Protein AF-A0A640UKH6-F1 (afdb_monomer)

Organism: NCBI:txid47759

Foldseek 3Di:
DDDDPPPPPPPDPPWWDKDWQAQALPVCPVVLVVLVVLLPDPPRDPVSVVVSVVVNVPDDCLCRFTWMWTTDPLEIEIEREQHFPSNLVSSCVPPNLPPRNLDAYEYEWHNQQEPRTDDPVSCVSNVHPHYHGPDPDPDHHPPD

pLDDT: mean 74.86, std 17.87, range [30.47, 96.88]

Solvent-accessible surface area (backbone atoms only — not comparable to full-atom values): 8384 Å² total; per-residue (Å²): 134,87,82,86,81,78,81,79,71,79,82,65,99,70,60,63,48,81,42,81,63,38,68,41,51,76,62,49,60,65,58,48,52,53,48,50,54,49,54,70,37,89,84,51,50,70,69,56,37,55,52,42,50,54,53,63,70,70,54,78,65,37,38,38,27,55,26,35,38,38,35,52,69,77,34,33,38,37,39,23,58,41,18,21,49,63,27,52,52,39,37,42,70,74,66,40,79,77,86,62,72,87,80,34,31,35,34,36,39,9,44,52,42,36,97,61,15,65,45,71,70,56,50,68,70,66,60,52,79,38,82,42,68,80,56,101,58,98,50,76,75,79,71,122

Sequence (144 aa):
MLEDYQNDRDVSESDGGLYALAANATGTCATRKAQWEEYLAPSTDPDRKTVLWSLIRRHDPNPDSLVLALVYKQRVMVFMGDATKETEDFILGTWGAPGFPAADLTLKMGHQSSDTSSTERWIKLLKPKRLTISSGTKSFNGSG

Radius of gyration: 20.35 Å; Cα contacts (8 Å, |Δi|>4): 212; chains: 1; bounding box: 57×42×63 Å

Structure (mmCIF, N/CA/C/O backbone):
data_AF-A0A640UKH6-F1
#
_entry.id   AF-A0A640UKH6-F1
#
loop_
_atom_site.group_PDB
_atom_site.id
_atom_site.type_symbol
_atom_site.label_atom_id
_atom_site.label_alt_id
_atom_site.label_comp_id
_atom_site.label_asym_id
_atom_site.label_entity_id
_atom_site.label_seq_id
_atom_site.pdbx_PDB_ins_code
_atom_site.Cartn_x
_atom_site.Cartn_y
_atom_site.Cartn_z
_atom_site.occupancy
_atom_site.B_iso_or_equiv
_atom_site.auth_seq_id
_atom_site.auth_comp_id
_atom_site.auth_asym_id
_atom_site.auth_atom_id
_atom_site.pdbx_PDB_model_num
ATOM 1 N N . MET A 1 1 ? -36.220 -3.556 35.302 1.00 34.88 1 MET A N 1
ATOM 2 C CA . MET A 1 1 ? -36.360 -4.673 34.347 1.00 34.88 1 MET A CA 1
ATOM 3 C C . MET A 1 1 ? -35.903 -4.117 33.009 1.00 34.88 1 MET A C 1
ATOM 5 O O . MET A 1 1 ? -36.689 -3.420 32.392 1.00 34.88 1 MET A O 1
ATOM 9 N N . LEU A 1 2 ? -34.612 -4.067 32.656 1.00 33.62 2 LEU A N 1
ATOM 10 C CA . LEU A 1 2 ? -33.572 -5.116 32.632 1.00 33.62 2 LEU A CA 1
ATOM 11 C C . LEU A 1 2 ? -34.046 -6.373 31.910 1.00 33.62 2 LEU A C 1
ATOM 13 O O . LEU A 1 2 ? -34.706 -7.164 32.567 1.00 33.62 2 LEU A O 1
ATOM 17 N N . GLU A 1 3 ? -33.698 -6.476 30.623 1.00 30.47 3 GLU A N 1
ATOM 18 C CA . GLU A 1 3 ? -33.213 -7.666 29.887 1.00 30.47 3 GLU A CA 1
ATOM 19 C C . GLU A 1 3 ? -32.426 -7.094 28.678 1.00 30.47 3 GLU A C 1
ATOM 21 O O . GLU A 1 3 ? -33.009 -6.492 27.781 1.00 30.47 3 GLU A O 1
ATOM 26 N N . ASP A 1 4 ? -31.115 -6.859 28.772 1.00 34.03 4 ASP A N 1
ATOM 27 C CA . ASP A 1 4 ? -30.008 -7.806 28.559 1.00 34.03 4 ASP A CA 1
ATOM 28 C C . ASP A 1 4 ? -30.174 -8.703 27.321 1.00 34.03 4 ASP A C 1
ATOM 30 O O . ASP A 1 4 ? -30.582 -9.854 27.401 1.00 34.03 4 ASP A O 1
ATOM 34 N N . TYR A 1 5 ? -29.771 -8.170 26.163 1.00 30.77 5 TYR A N 1
ATOM 35 C CA . TYR A 1 5 ? -29.315 -8.969 25.023 1.00 30.77 5 TYR A CA 1
ATOM 36 C C . TYR A 1 5 ? -27.800 -8.781 24.883 1.00 30.77 5 TYR A C 1
ATOM 38 O O . TYR A 1 5 ? -27.297 -8.050 24.027 1.00 30.77 5 TYR A O 1
ATOM 46 N N . GLN A 1 6 ? -27.071 -9.429 25.792 1.00 33.31 6 GLN A N 1
ATOM 47 C CA . GLN A 1 6 ? -25.669 -9.769 25.590 1.00 33.31 6 GLN A CA 1
ATOM 48 C C . GLN A 1 6 ? -25.603 -10.776 24.441 1.00 33.31 6 GLN A C 1
ATOM 50 O O . GLN A 1 6 ? -26.093 -11.896 24.549 1.00 33.31 6 GLN A O 1
ATOM 55 N N . ASN A 1 7 ? -25.019 -10.368 23.316 1.00 36.84 7 ASN A N 1
ATOM 56 C CA . ASN A 1 7 ? -24.572 -11.309 22.300 1.00 36.84 7 ASN A CA 1
ATOM 57 C C . ASN A 1 7 ? -23.107 -11.629 22.600 1.00 36.84 7 ASN A C 1
ATOM 59 O O . ASN A 1 7 ? -22.196 -11.066 21.987 1.00 36.84 7 ASN A O 1
ATOM 63 N N . ASP A 1 8 ? -22.913 -12.487 23.601 1.00 35.50 8 ASP A N 1
ATOM 64 C CA . ASP A 1 8 ? -21.667 -13.203 23.839 1.00 35.50 8 ASP A CA 1
ATOM 65 C C . ASP A 1 8 ? -21.422 -14.120 22.640 1.00 35.50 8 ASP A C 1
ATOM 67 O O . ASP A 1 8 ? -21.840 -15.277 22.591 1.00 35.50 8 ASP A O 1
ATOM 71 N N . ARG A 1 9 ? -20.741 -13.585 21.624 1.00 40.03 9 ARG A N 1
ATOM 72 C CA . ARG A 1 9 ? -19.953 -14.452 20.760 1.00 40.03 9 ARG A CA 1
ATOM 73 C C . ARG A 1 9 ? -18.712 -14.825 21.538 1.00 40.03 9 ARG A C 1
ATOM 75 O O . ARG A 1 9 ? -17.780 -14.035 21.647 1.00 40.03 9 ARG A O 1
ATOM 82 N N . ASP A 1 10 ? -18.775 -16.032 22.068 1.00 34.44 10 ASP A N 1
ATOM 83 C CA . ASP A 1 10 ? -17.662 -16.846 22.515 1.00 34.44 10 ASP A CA 1
ATOM 84 C C . ASP A 1 10 ? -16.486 -16.685 21.530 1.00 34.44 10 ASP A C 1
ATOM 86 O O . ASP A 1 10 ? -16.514 -17.174 20.397 1.00 34.44 10 ASP A O 1
ATOM 90 N N . VAL A 1 11 ? -15.492 -15.883 21.922 1.00 43.75 11 VAL A N 1
ATOM 91 C CA . VAL A 1 11 ? -14.253 -15.666 21.167 1.00 43.75 11 VAL A CA 1
ATOM 92 C C . VAL A 1 11 ? -13.374 -16.878 21.454 1.00 43.75 11 VAL A C 1
ATOM 94 O O . VAL A 1 11 ? -12.536 -16.862 22.355 1.00 43.75 11 VAL A O 1
ATOM 97 N N . SER A 1 12 ? -13.655 -17.968 20.741 1.00 40.62 12 SER A N 1
ATOM 98 C CA . SER A 1 12 ? -12.925 -19.228 20.836 1.00 40.62 12 SER A CA 1
ATOM 99 C C . SER A 1 12 ? -11.437 -19.036 20.521 1.00 40.62 12 SER A C 1
ATOM 101 O O . SER A 1 12 ? -11.073 -18.240 19.662 1.00 40.62 12 SER A O 1
ATOM 103 N N . GLU A 1 13 ? -10.588 -19.803 21.205 1.00 44.19 13 GLU A N 1
ATOM 104 C CA . GLU A 1 13 ? -9.113 -19.802 21.244 1.00 44.19 13 GLU A CA 1
ATOM 105 C C . GLU A 1 13 ? -8.360 -20.046 19.902 1.00 44.19 13 GLU A C 1
ATOM 107 O O . GLU A 1 13 ? -7.303 -20.674 19.883 1.00 44.19 13 GLU A O 1
ATOM 112 N N . SER A 1 14 ? -8.839 -19.521 18.769 1.00 50.38 14 SER A N 1
ATOM 113 C CA . SER A 1 14 ? -8.227 -19.658 17.432 1.00 50.38 14 SER A CA 1
ATOM 114 C C . SER A 1 14 ? -7.635 -18.369 16.830 1.00 50.38 14 SER A C 1
ATOM 116 O O . SER A 1 14 ? -7.032 -18.410 15.760 1.00 50.38 14 SER A O 1
ATOM 118 N N . ASP A 1 15 ? -7.766 -17.214 17.482 1.00 56.53 15 ASP A N 1
ATOM 119 C CA . ASP A 1 15 ? -7.851 -15.923 16.766 1.00 56.53 15 ASP A CA 1
ATOM 120 C C . ASP A 1 15 ? -6.520 -15.170 16.536 1.00 56.53 15 ASP A C 1
ATOM 122 O O . ASP A 1 15 ? -6.448 -13.938 16.596 1.00 56.53 15 ASP A O 1
ATOM 126 N N . GLY A 1 16 ? -5.430 -15.897 16.283 1.00 62.12 16 GLY A N 1
ATOM 127 C CA . GLY A 1 16 ? -4.131 -15.321 15.914 1.00 62.12 16 GLY A CA 1
ATOM 128 C C . GLY A 1 16 ? -3.780 -15.610 14.457 1.00 62.12 16 GLY A C 1
ATOM 129 O O . GLY A 1 16 ? -3.713 -16.770 14.066 1.00 62.12 16 GLY A O 1
ATOM 130 N N . GLY A 1 17 ? -3.508 -14.580 13.651 1.00 70.00 17 GLY A N 1
ATOM 131 C CA . GLY A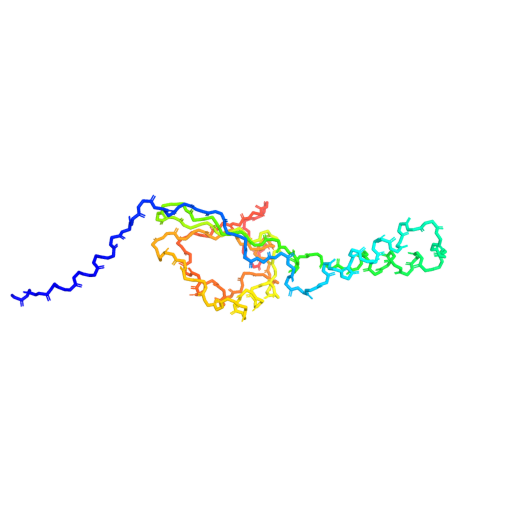 1 17 ? -3.139 -14.779 12.248 1.00 70.00 17 GLY A CA 1
ATOM 132 C C . GLY A 1 17 ? -2.496 -13.561 11.590 1.00 70.00 17 GLY A C 1
ATOM 133 O O . GLY A 1 17 ? -2.829 -12.413 11.892 1.00 70.00 17 GLY A O 1
ATOM 134 N N . LEU A 1 18 ? -1.564 -13.823 10.671 1.00 71.19 18 LEU A N 1
ATOM 135 C CA . LEU A 1 18 ? -1.025 -12.824 9.752 1.00 71.19 18 LEU A CA 1
ATOM 136 C C . LEU A 1 18 ? -1.781 -12.928 8.427 1.00 71.19 18 LEU A C 1
ATOM 138 O O . LEU A 1 18 ? -1.738 -13.961 7.764 1.00 71.19 18 LEU A O 1
ATOM 142 N N . TYR A 1 19 ? -2.435 -11.844 8.035 1.00 73.00 19 TYR A N 1
ATOM 143 C CA . TYR A 1 19 ? -3.203 -11.743 6.805 1.00 73.00 19 TYR A CA 1
ATOM 144 C C . TYR A 1 19 ? -2.503 -10.775 5.855 1.00 73.00 19 TYR A C 1
ATOM 146 O O . TYR A 1 19 ? -2.193 -9.640 6.217 1.00 73.00 19 TYR A O 1
ATOM 154 N N . ALA A 1 20 ? -2.257 -11.213 4.624 1.00 67.75 20 ALA A N 1
ATOM 155 C CA . ALA A 1 20 ? -1.826 -10.331 3.549 1.00 67.75 20 ALA A CA 1
ATOM 156 C C . ALA A 1 20 ? -3.058 -9.840 2.785 1.00 67.75 20 ALA A C 1
ATOM 158 O O . ALA A 1 20 ? -3.872 -10.644 2.336 1.00 67.75 20 ALA A O 1
ATOM 159 N N . LEU A 1 21 ? -3.188 -8.523 2.662 1.00 70.31 21 LEU A N 1
ATOM 160 C CA . LEU A 1 21 ? -4.361 -7.853 2.113 1.00 70.31 21 LEU A CA 1
ATOM 161 C C . LEU A 1 21 ? -4.096 -7.151 0.794 1.00 70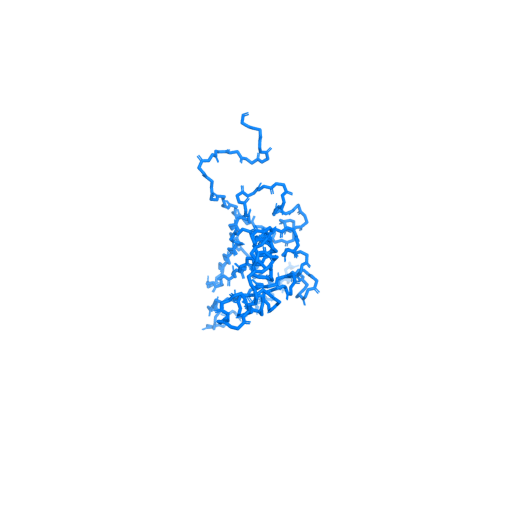.31 21 LEU A C 1
ATOM 163 O O . LEU A 1 21 ? -5.031 -6.648 0.245 1.00 70.31 21 LEU A O 1
ATOM 167 N N . ALA A 1 22 ? -2.894 -7.015 0.259 1.00 70.50 22 ALA A N 1
ATOM 168 C CA . ALA A 1 22 ? -2.713 -6.565 -1.130 1.00 70.50 22 ALA A CA 1
ATOM 169 C C . ALA A 1 22 ? -1.242 -6.676 -1.449 1.00 70.50 22 ALA A C 1
ATOM 171 O O . ALA A 1 22 ? -0.463 -6.165 -0.668 1.00 70.50 22 ALA A O 1
ATOM 172 N N . ALA A 1 23 ? -0.864 -7.313 -2.553 1.00 65.19 23 ALA A N 1
ATOM 173 C CA . ALA A 1 23 ? 0.538 -7.439 -2.968 1.00 65.19 23 ALA A CA 1
ATOM 174 C C . ALA A 1 23 ? 0.791 -6.943 -4.407 1.00 65.19 23 ALA A C 1
ATOM 176 O O . ALA A 1 23 ? 1.912 -7.032 -4.898 1.00 65.19 23 ALA A O 1
ATOM 177 N N . ASN A 1 24 ? -0.262 -6.514 -5.117 1.00 69.38 24 ASN A N 1
ATOM 178 C CA . ASN A 1 24 ? -0.217 -6.136 -6.535 1.00 69.38 24 ASN A CA 1
ATOM 179 C C . ASN A 1 24 ? -1.510 -5.402 -6.946 1.00 69.38 24 ASN A C 1
ATOM 181 O O . ASN A 1 24 ? -2.269 -5.907 -7.777 1.00 69.38 24 ASN A O 1
ATOM 185 N N . ALA A 1 25 ? -1.813 -4.254 -6.334 1.00 67.69 25 ALA A N 1
ATOM 186 C CA . ALA A 1 25 ? -3.084 -3.556 -6.568 1.00 67.69 25 ALA A CA 1
ATOM 187 C C . ALA A 1 25 ? -3.290 -3.137 -8.034 1.00 67.69 25 ALA A C 1
ATOM 189 O O . ALA A 1 25 ? -4.419 -3.034 -8.505 1.00 67.69 25 ALA A O 1
ATOM 190 N N . THR A 1 26 ? -2.201 -2.931 -8.776 1.00 70.81 26 THR A N 1
ATOM 191 C CA . THR A 1 26 ? -2.250 -2.494 -10.177 1.00 70.81 26 THR A CA 1
ATOM 192 C C . THR A 1 26 ? -2.283 -3.650 -11.177 1.00 70.81 26 THR A C 1
ATOM 194 O O . THR A 1 26 ? -2.418 -3.425 -12.379 1.00 70.81 26 THR A O 1
ATOM 197 N N . GLY A 1 27 ? -2.093 -4.894 -10.724 1.00 66.06 27 GLY A N 1
ATOM 198 C CA . GLY A 1 27 ? -1.898 -6.041 -11.612 1.00 66.06 27 GLY A CA 1
ATOM 199 C C . GLY A 1 27 ? -0.546 -6.040 -12.346 1.00 66.06 27 GLY A C 1
ATOM 200 O O . GLY A 1 27 ? -0.221 -7.020 -13.017 1.00 66.06 27 GLY A O 1
ATOM 201 N N . THR A 1 28 ? 0.283 -5.001 -12.197 1.00 66.25 28 THR A N 1
ATOM 202 C CA . THR A 1 28 ? 1.499 -4.804 -13.004 1.00 66.25 28 THR A CA 1
ATOM 203 C C . THR A 1 28 ? 2.692 -5.641 -12.557 1.00 66.25 28 THR A C 1
ATOM 205 O O . THR A 1 28 ? 3.659 -5.752 -13.309 1.00 66.25 28 THR A O 1
ATOM 208 N N . CYS A 1 29 ? 2.663 -6.267 -11.374 1.00 63.28 29 CYS A N 1
ATOM 209 C CA . CYS A 1 29 ? 3.768 -7.106 -10.898 1.00 63.28 29 CYS A CA 1
ATOM 210 C C . CYS A 1 29 ? 4.104 -8.243 -11.885 1.00 63.28 29 CYS A C 1
ATOM 212 O O . CYS A 1 29 ? 5.273 -8.450 -12.219 1.00 63.28 29 CYS A O 1
ATOM 214 N N . ALA A 1 30 ? 3.086 -8.908 -12.445 1.00 58.78 30 ALA A N 1
ATOM 215 C CA . ALA A 1 30 ? 3.271 -9.944 -13.464 1.00 58.78 30 ALA A CA 1
ATOM 216 C C . ALA A 1 30 ? 3.883 -9.378 -14.760 1.00 58.78 30 ALA A C 1
ATOM 218 O O . ALA A 1 30 ? 4.834 -9.943 -15.302 1.00 58.78 30 ALA A O 1
ATOM 219 N N . THR A 1 31 ? 3.398 -8.220 -15.212 1.00 65.88 31 THR A N 1
ATOM 220 C CA . THR A 1 31 ? 3.913 -7.513 -16.394 1.00 65.88 31 THR A CA 1
ATOM 221 C C . THR A 1 31 ? 5.368 -7.077 -16.207 1.00 65.88 31 THR A C 1
ATOM 223 O O . THR A 1 31 ? 6.171 -7.152 -17.133 1.00 65.88 31 THR A O 1
ATOM 226 N N . ARG A 1 32 ? 5.746 -6.681 -14.990 1.00 75.62 32 ARG A N 1
ATOM 227 C CA . ARG A 1 32 ? 7.103 -6.239 -14.649 1.00 75.62 32 ARG A CA 1
ATOM 228 C C . ARG A 1 32 ? 8.082 -7.393 -14.545 1.00 75.62 32 ARG A C 1
ATOM 230 O O . ARG A 1 32 ? 9.220 -7.255 -14.979 1.00 75.62 32 ARG A O 1
ATOM 237 N N . LYS A 1 33 ? 7.647 -8.534 -14.002 1.00 82.38 33 LYS A N 1
ATOM 238 C CA . LYS A 1 33 ? 8.444 -9.763 -14.027 1.00 82.38 33 LYS A CA 1
ATOM 239 C C . LYS A 1 33 ? 8.799 -10.120 -15.470 1.00 82.38 33 LYS A C 1
ATOM 241 O O . LYS A 1 33 ? 9.974 -10.305 -15.755 1.00 82.38 33 LYS A O 1
ATOM 246 N N . ALA A 1 34 ? 7.821 -10.093 -16.378 1.00 85.75 34 ALA A N 1
ATOM 247 C CA . ALA A 1 34 ? 8.064 -10.346 -17.797 1.00 85.75 34 ALA A CA 1
ATOM 248 C C . ALA A 1 34 ? 9.038 -9.327 -18.423 1.00 85.75 34 ALA A C 1
ATOM 250 O O . ALA A 1 34 ? 9.957 -9.720 -19.133 1.00 85.75 34 ALA A O 1
ATOM 251 N N . GLN A 1 35 ? 8.896 -8.031 -18.116 1.00 88.62 35 GLN A N 1
ATOM 252 C CA . GLN A 1 35 ? 9.827 -6.992 -18.586 1.00 88.62 35 GLN A CA 1
ATOM 253 C C . GLN A 1 35 ? 11.257 -7.192 -18.064 1.00 88.62 35 GLN A C 1
ATOM 255 O O . GLN A 1 35 ? 12.212 -6.990 -18.810 1.00 88.62 35 GLN A O 1
ATOM 260 N N . TRP A 1 36 ? 11.419 -7.595 -16.801 1.00 90.25 36 TRP A N 1
ATOM 261 C CA . TRP A 1 36 ? 12.724 -7.917 -16.223 1.00 90.25 36 TRP A CA 1
ATOM 262 C C . TRP A 1 36 ? 13.330 -9.178 -16.831 1.00 90.25 36 TRP A C 1
ATOM 264 O O . TRP A 1 36 ? 14.514 -9.182 -17.155 1.00 90.25 36 TRP A O 1
ATOM 274 N N . GLU A 1 37 ? 12.533 -10.230 -17.012 1.00 93.81 37 GLU A N 1
ATOM 275 C CA . GLU A 1 37 ? 12.963 -11.472 -17.660 1.00 93.81 37 GLU A CA 1
ATOM 276 C C . GLU A 1 37 ? 13.426 -11.207 -19.097 1.00 93.81 37 GLU A C 1
ATOM 278 O O . GLU A 1 37 ? 14.497 -11.667 -19.490 1.00 93.81 37 GLU A O 1
ATOM 283 N N . GLU A 1 38 ? 12.685 -10.387 -19.849 1.00 94.50 38 GLU A N 1
ATOM 284 C CA . GLU A 1 38 ? 13.081 -9.941 -21.185 1.00 94.50 38 GLU A CA 1
ATOM 285 C C . GLU A 1 38 ? 14.356 -9.083 -21.131 1.00 94.50 38 GLU A C 1
ATOM 287 O O . GLU A 1 38 ? 15.290 -9.318 -21.889 1.00 94.50 3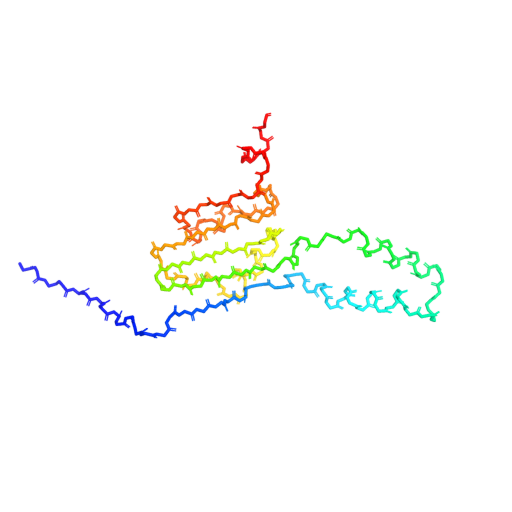8 GLU A O 1
ATOM 292 N N . TYR A 1 39 ? 14.463 -8.123 -20.210 1.00 93.88 39 TYR A N 1
ATOM 293 C CA . TYR A 1 39 ? 15.647 -7.263 -20.088 1.00 93.88 39 TYR A CA 1
ATOM 294 C C . TYR A 1 39 ? 16.929 -8.055 -19.777 1.00 93.88 39 TYR A C 1
ATOM 296 O O . TYR A 1 39 ? 17.997 -7.767 -20.328 1.00 93.88 39 TYR A O 1
ATOM 304 N N . LEU A 1 40 ? 16.825 -9.060 -18.903 1.00 95.56 40 LEU A N 1
ATOM 305 C CA . LEU A 1 40 ? 17.944 -9.900 -18.476 1.00 95.56 40 LEU A CA 1
ATOM 306 C C . LEU A 1 40 ? 18.317 -10.975 -19.505 1.00 95.56 40 LEU A C 1
ATOM 308 O O . LEU A 1 40 ? 19.426 -11.511 -19.436 1.00 95.56 40 LEU A O 1
ATOM 312 N N . ALA A 1 41 ? 17.442 -11.285 -20.466 1.00 96.88 41 ALA A N 1
ATOM 313 C CA . ALA A 1 41 ? 17.727 -12.299 -21.468 1.00 96.88 41 ALA A CA 1
ATOM 314 C C . ALA A 1 41 ? 18.947 -11.903 -22.340 1.00 96.88 41 ALA A C 1
ATOM 316 O O . ALA A 1 41 ? 19.046 -10.763 -22.819 1.00 96.88 41 ALA A O 1
ATOM 317 N N . PRO A 1 42 ? 19.898 -12.832 -22.581 1.00 95.25 42 PRO A N 1
ATOM 318 C CA . PRO A 1 42 ? 21.066 -12.567 -23.427 1.00 95.25 42 PRO A CA 1
ATOM 319 C C . PRO A 1 42 ? 20.706 -12.243 -24.880 1.00 95.25 42 PRO A C 1
ATOM 321 O O . PRO A 1 42 ? 21.454 -11.543 -25.552 1.00 95.25 42 PRO A O 1
ATOM 324 N N . SER A 1 43 ? 19.564 -12.754 -25.348 1.00 96.25 43 SER A N 1
ATOM 325 C CA . SER A 1 43 ? 19.049 -12.602 -26.711 1.00 96.25 43 SER A CA 1
ATOM 326 C C . SER A 1 43 ? 18.348 -11.268 -26.970 1.00 96.25 43 SER A C 1
ATOM 328 O O . SER A 1 43 ? 18.028 -10.969 -28.118 1.00 96.25 43 SER A O 1
ATOM 330 N N . THR A 1 44 ? 18.097 -10.468 -25.934 1.00 96.38 44 THR A N 1
ATOM 331 C CA . THR A 1 44 ? 17.391 -9.195 -26.080 1.00 96.38 44 THR A CA 1
ATOM 332 C C . THR A 1 44 ? 18.293 -8.140 -26.698 1.00 96.38 44 THR A C 1
ATOM 334 O O . THR A 1 44 ? 19.381 -7.853 -26.193 1.00 96.38 44 THR A O 1
ATOM 337 N N . ASP A 1 45 ? 17.795 -7.543 -27.775 1.00 96.88 45 ASP A N 1
ATOM 338 C CA . ASP A 1 45 ? 18.454 -6.483 -28.526 1.00 96.88 45 ASP A CA 1
ATOM 339 C C . ASP A 1 45 ? 18.795 -5.247 -27.646 1.00 96.88 45 ASP A C 1
ATOM 341 O O . ASP A 1 45 ? 17.999 -4.882 -26.769 1.00 96.88 45 ASP A O 1
ATOM 345 N N . PRO A 1 46 ? 19.958 -4.585 -27.834 1.00 96.50 46 PRO A N 1
ATOM 346 C CA . PRO A 1 46 ? 20.362 -3.427 -27.030 1.00 96.50 46 PRO A CA 1
ATOM 347 C C . PRO A 1 46 ? 19.382 -2.242 -27.037 1.00 96.50 46 PRO A C 1
ATOM 349 O O . PRO A 1 46 ? 19.180 -1.615 -25.988 1.00 96.50 46 PRO A O 1
ATOM 352 N N . ASP A 1 47 ? 18.730 -1.945 -28.164 1.00 95.81 47 ASP A N 1
ATOM 353 C CA . ASP A 1 47 ? 17.749 -0.855 -28.231 1.00 95.81 47 ASP A CA 1
ATOM 354 C C . ASP A 1 47 ? 16.503 -1.235 -27.432 1.00 95.81 47 ASP A C 1
ATOM 356 O O . ASP A 1 47 ? 15.981 -0.444 -26.635 1.00 95.81 47 ASP A O 1
ATOM 360 N N . ARG A 1 48 ? 16.083 -2.503 -27.537 1.00 95.88 48 ARG A N 1
ATOM 361 C CA . ARG A 1 48 ? 15.003 -3.046 -26.708 1.00 95.88 48 ARG A CA 1
ATOM 362 C C . ARG A 1 48 ? 15.339 -2.982 -25.216 1.00 95.88 48 ARG A C 1
ATOM 364 O O . ARG A 1 48 ? 14.472 -2.596 -24.430 1.00 95.88 48 ARG A O 1
ATOM 371 N N . LYS A 1 49 ? 16.581 -3.271 -24.811 1.00 94.75 49 LYS A N 1
ATOM 372 C CA . LYS A 1 49 ? 17.025 -3.122 -23.410 1.00 94.75 49 LYS A CA 1
ATOM 373 C C . LYS A 1 49 ? 16.924 -1.682 -22.921 1.00 94.75 49 LYS A C 1
ATOM 375 O O . LYS A 1 49 ? 16.480 -1.461 -21.797 1.00 94.75 49 LYS A O 1
ATOM 380 N N . THR A 1 50 ? 17.260 -0.706 -23.760 1.00 94.62 50 THR A N 1
ATOM 381 C CA . THR A 1 50 ? 17.141 0.722 -23.420 1.00 94.62 50 THR A CA 1
ATOM 382 C C . THR A 1 50 ? 15.683 1.130 -23.182 1.00 94.62 50 THR A C 1
ATOM 384 O O . THR A 1 50 ? 15.376 1.844 -22.217 1.00 94.62 50 THR A O 1
ATOM 387 N N . VAL A 1 51 ? 14.762 0.634 -24.016 1.00 94.38 51 VAL A N 1
ATOM 388 C CA . VAL A 1 51 ? 13.316 0.847 -23.844 1.00 94.38 51 VAL A CA 1
ATOM 389 C C . VAL A 1 51 ? 12.809 0.173 -22.568 1.00 94.38 51 VAL A C 1
ATOM 391 O O . VAL A 1 51 ? 12.161 0.829 -21.753 1.00 94.38 51 VAL A O 1
ATOM 394 N N . LEU A 1 52 ? 13.132 -1.108 -22.358 1.00 92.44 52 LEU A N 1
ATOM 395 C CA . LEU A 1 52 ? 12.733 -1.863 -21.165 1.00 92.44 52 LEU A CA 1
ATOM 396 C C . LEU A 1 52 ? 13.246 -1.205 -19.884 1.00 92.44 52 LEU A C 1
ATOM 398 O O . LEU A 1 52 ? 12.472 -1.006 -18.953 1.00 92.44 52 LEU A O 1
ATOM 402 N N . TRP A 1 53 ? 14.511 -0.784 -19.859 1.00 90.31 53 TRP A N 1
ATOM 403 C CA . TRP A 1 53 ? 15.085 -0.066 -18.724 1.00 90.31 53 TRP A CA 1
ATOM 404 C C . TRP A 1 53 ? 14.334 1.232 -18.425 1.00 90.31 53 TRP A C 1
ATOM 406 O O . TRP A 1 53 ? 14.025 1.524 -17.271 1.00 90.31 53 TRP A O 1
ATOM 416 N N . SER A 1 54 ? 13.983 1.995 -19.462 1.00 90.19 54 SER A N 1
ATOM 417 C CA . SER A 1 54 ? 13.215 3.233 -19.306 1.00 90.19 54 SER A CA 1
ATOM 418 C C . SER A 1 54 ? 11.818 2.984 -18.734 1.00 90.19 54 SER A C 1
ATOM 420 O O . SER A 1 54 ? 11.359 3.771 -17.907 1.00 90.19 54 SER A O 1
ATOM 422 N N . LEU A 1 55 ? 11.154 1.900 -19.143 1.00 88.12 55 LEU A N 1
ATOM 423 C CA . LEU A 1 55 ? 9.845 1.500 -18.620 1.00 88.12 55 LEU A CA 1
ATOM 424 C C . LEU A 1 55 ? 9.943 1.039 -17.162 1.00 88.12 55 LEU A C 1
ATOM 426 O O . LEU A 1 55 ? 9.216 1.547 -16.314 1.00 88.12 55 LEU A O 1
ATOM 430 N N . ILE A 1 56 ? 10.893 0.151 -16.863 1.00 86.81 56 ILE A N 1
ATOM 431 C CA . ILE A 1 56 ? 11.145 -0.374 -15.515 1.00 86.81 56 ILE A CA 1
ATOM 432 C C . ILE A 1 56 ? 11.458 0.766 -14.538 1.00 86.81 56 ILE A C 1
ATOM 434 O O . ILE A 1 56 ? 10.920 0.796 -13.436 1.00 86.81 56 ILE A O 1
ATOM 438 N N . ARG A 1 57 ? 12.309 1.724 -14.933 1.00 84.56 57 ARG A N 1
ATOM 439 C CA . ARG A 1 57 ? 12.774 2.803 -14.046 1.00 84.56 57 ARG A CA 1
ATOM 440 C C . ARG A 1 57 ? 11.734 3.897 -13.800 1.00 84.56 57 ARG A C 1
ATOM 442 O O . ARG A 1 57 ? 11.831 4.601 -12.802 1.00 84.56 57 ARG A O 1
ATOM 449 N N . ARG A 1 58 ? 10.794 4.108 -14.726 1.00 82.19 58 ARG A N 1
ATOM 450 C CA . ARG A 1 58 ? 9.720 5.109 -14.575 1.00 82.19 58 ARG A CA 1
ATOM 451 C C . ARG A 1 58 ? 8.522 4.581 -13.791 1.00 82.19 58 ARG A C 1
ATOM 453 O O . ARG A 1 58 ? 7.629 5.363 -13.481 1.00 82.19 58 ARG A O 1
ATOM 460 N N . HIS A 1 59 ? 8.488 3.282 -13.511 1.00 80.31 59 HIS A N 1
ATOM 461 C CA . HIS A 1 59 ? 7.417 2.667 -12.741 1.00 80.31 59 HIS A CA 1
ATOM 462 C C . HIS A 1 59 ? 7.488 3.111 -11.281 1.00 80.31 59 HIS A C 1
ATOM 464 O O . HIS A 1 59 ? 8.533 2.983 -10.646 1.00 80.31 59 HIS A O 1
ATOM 470 N N . ASP A 1 60 ? 6.367 3.588 -10.752 1.00 79.75 60 ASP A N 1
ATOM 471 C CA . ASP A 1 60 ? 6.205 3.815 -9.321 1.00 79.75 60 ASP A CA 1
ATOM 472 C C . ASP A 1 60 ? 5.839 2.479 -8.647 1.00 79.75 60 ASP A C 1
ATOM 474 O O . ASP A 1 60 ? 4.774 1.930 -8.938 1.00 79.75 60 ASP A O 1
ATOM 478 N N . PRO A 1 61 ? 6.699 1.906 -7.784 1.00 79.81 61 PRO A N 1
ATOM 479 C CA . PRO A 1 61 ? 6.402 0.646 -7.114 1.00 79.81 61 PRO A CA 1
ATOM 480 C C . PRO A 1 61 ? 5.400 0.798 -5.960 1.00 79.81 61 PRO A C 1
ATOM 482 O O . PRO A 1 61 ? 4.904 -0.218 -5.475 1.00 79.81 61 PRO A O 1
ATOM 485 N N . ASN A 1 62 ? 5.108 2.024 -5.514 1.00 84.12 62 ASN A N 1
ATOM 486 C CA . ASN A 1 62 ? 4.320 2.298 -4.313 1.00 84.12 62 ASN A CA 1
ATOM 487 C C . ASN A 1 62 ? 2.909 1.674 -4.342 1.00 84.12 62 ASN A C 1
ATOM 489 O O . ASN A 1 62 ? 2.552 1.011 -3.361 1.00 84.12 62 ASN A O 1
ATOM 493 N N . PRO A 1 63 ? 2.138 1.749 -5.451 1.00 82.56 63 PRO A N 1
ATOM 494 C CA . PRO A 1 63 ? 0.830 1.094 -5.557 1.00 82.56 63 PRO A CA 1
ATOM 495 C C . PRO A 1 63 ? 0.866 -0.437 -5.410 1.00 82.56 63 PRO A C 1
ATOM 497 O O . PRO A 1 63 ? -0.153 -1.059 -5.106 1.00 82.56 63 PRO A O 1
ATOM 500 N N . ASP A 1 64 ? 2.031 -1.060 -5.603 1.00 81.62 64 ASP A N 1
ATOM 501 C CA . ASP A 1 64 ? 2.230 -2.508 -5.472 1.00 81.62 64 ASP A CA 1
ATOM 502 C C . ASP A 1 64 ? 2.752 -2.915 -4.088 1.00 81.62 64 ASP A C 1
ATOM 504 O O . ASP A 1 64 ? 3.173 -4.055 -3.886 1.00 81.62 64 ASP A O 1
ATOM 508 N N . SER A 1 65 ? 2.728 -1.991 -3.125 1.00 83.81 65 SER A N 1
ATOM 509 C CA . SER A 1 65 ? 3.112 -2.267 -1.744 1.00 83.81 65 SER A CA 1
ATOM 510 C C . SER A 1 65 ? 2.289 -3.399 -1.138 1.00 83.81 65 SER A C 1
ATOM 512 O O . SER A 1 65 ? 1.073 -3.491 -1.321 1.00 83.81 65 SER A O 1
ATOM 514 N N . LEU A 1 66 ? 2.973 -4.231 -0.349 1.00 84.38 66 LEU A N 1
ATOM 515 C CA . LEU A 1 66 ? 2.336 -5.276 0.434 1.00 84.38 66 LEU A CA 1
ATOM 516 C C . LEU A 1 66 ? 1.627 -4.669 1.652 1.00 84.38 66 LEU A C 1
ATOM 518 O O . LEU A 1 66 ? 2.294 -4.202 2.576 1.00 84.38 66 LEU A O 1
ATOM 522 N N . VAL A 1 67 ? 0.295 -4.724 1.688 1.00 86.25 67 VAL A N 1
ATOM 523 C CA . VAL A 1 67 ? -0.480 -4.371 2.886 1.00 86.25 67 VAL A CA 1
ATOM 524 C C . VAL A 1 67 ? -0.674 -5.615 3.746 1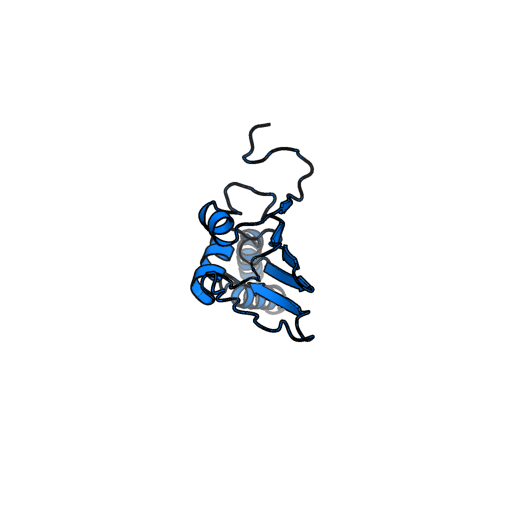.00 86.25 67 VAL A C 1
ATOM 526 O O . VAL A 1 67 ? -1.224 -6.619 3.292 1.00 86.25 67 VAL A O 1
ATOM 529 N N . LEU A 1 68 ? -0.228 -5.551 4.998 1.00 87.00 68 LEU A N 1
ATOM 530 C CA . LEU A 1 68 ? -0.325 -6.642 5.969 1.00 87.00 68 LEU A CA 1
ATOM 531 C C . LEU A 1 68 ? -1.264 -6.255 7.106 1.00 87.00 68 LEU A C 1
ATOM 533 O O . LEU A 1 68 ? -1.092 -5.201 7.710 1.00 87.00 68 LEU A O 1
ATOM 537 N N . ALA A 1 69 ? -2.206 -7.128 7.449 1.00 86.19 69 ALA A N 1
ATOM 538 C CA . ALA A 1 69 ? -2.949 -7.056 8.697 1.00 86.19 69 ALA A CA 1
ATOM 539 C C . ALA A 1 69 ? -2.520 -8.1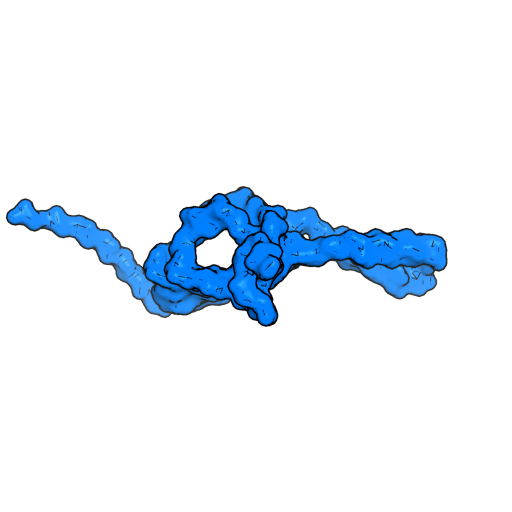93 9.623 1.00 86.19 69 ALA A C 1
ATOM 541 O O . ALA A 1 69 ? -2.704 -9.371 9.327 1.00 86.19 69 ALA A O 1
ATOM 542 N N . LEU A 1 70 ? -1.972 -7.835 10.776 1.00 85.88 70 LEU A N 1
ATOM 543 C CA . LEU A 1 70 ? -1.696 -8.763 11.859 1.00 85.88 70 LEU A CA 1
ATOM 544 C C . LEU A 1 70 ? -2.846 -8.697 12.862 1.00 85.88 70 LEU A C 1
ATOM 546 O O . LEU A 1 70 ? -3.065 -7.656 13.485 1.00 85.88 70 LEU A O 1
ATOM 550 N N . VAL A 1 71 ? -3.555 -9.810 13.029 1.00 84.38 71 VAL A N 1
ATOM 551 C CA . VAL A 1 71 ? -4.560 -9.974 14.079 1.00 84.38 71 VAL A CA 1
ATOM 552 C C . VAL A 1 71 ? -3.930 -10.796 15.189 1.00 84.38 71 VAL A C 1
ATOM 554 O O . VAL A 1 71 ? -3.484 -11.924 14.977 1.00 84.38 71 VAL A O 1
ATOM 557 N N . TYR A 1 72 ? -3.854 -10.206 16.376 1.00 81.50 72 TYR A N 1
ATOM 558 C CA . TYR A 1 72 ? -3.316 -10.873 17.549 1.00 81.50 72 TYR A CA 1
ATOM 559 C C . TYR A 1 72 ? -4.214 -10.602 18.748 1.00 81.50 72 TYR A C 1
ATOM 561 O O . TYR A 1 72 ? -4.234 -9.491 19.293 1.00 81.50 72 TYR A O 1
ATOM 569 N N . LYS A 1 73 ? -4.953 -11.633 19.173 1.00 81.25 73 LYS A N 1
ATOM 570 C CA . LYS A 1 73 ? -5.997 -11.508 20.198 1.00 81.25 73 LYS A CA 1
ATOM 571 C C . LYS A 1 73 ? -7.011 -10.440 19.755 1.00 81.25 73 LYS A C 1
ATOM 573 O O . LYS A 1 73 ? -7.431 -10.409 18.608 1.00 81.25 73 LYS A O 1
ATOM 578 N N . GLN A 1 74 ? -7.350 -9.500 20.633 1.00 79.50 74 GLN A N 1
ATOM 579 C CA . GLN A 1 74 ? -8.272 -8.395 20.344 1.00 79.50 74 GLN A CA 1
ATOM 580 C C . GLN A 1 74 ? -7.577 -7.159 19.733 1.00 79.50 74 GLN A C 1
ATOM 582 O O . GLN A 1 74 ? -8.083 -6.041 19.845 1.00 79.50 74 GLN A O 1
ATOM 587 N N . ARG A 1 75 ? -6.376 -7.320 19.160 1.00 84.56 75 ARG A N 1
ATOM 588 C CA . ARG A 1 75 ? -5.587 -6.232 18.564 1.00 84.56 75 ARG A CA 1
ATOM 589 C C . ARG A 1 75 ? -5.409 -6.470 17.072 1.00 84.56 75 ARG A C 1
ATOM 591 O O . ARG A 1 75 ? -5.102 -7.586 16.654 1.00 84.56 75 ARG A O 1
ATOM 598 N N . VAL A 1 76 ? -5.517 -5.399 16.293 1.00 87.00 76 VAL A N 1
ATOM 599 C CA . VAL A 1 76 ? -5.237 -5.412 14.854 1.00 87.00 76 VAL A CA 1
ATOM 600 C C . VAL A 1 76 ? -4.147 -4.397 14.553 1.00 87.00 76 VAL A C 1
ATOM 602 O O . VAL A 1 76 ? -4.194 -3.259 15.021 1.00 87.00 76 VAL A O 1
ATOM 605 N N . MET A 1 77 ? -3.154 -4.799 13.772 1.00 89.56 77 MET A N 1
ATOM 606 C CA . MET A 1 77 ? -2.128 -3.901 13.253 1.00 89.56 77 MET A CA 1
ATOM 607 C C . MET A 1 77 ? -2.128 -3.977 11.736 1.00 89.56 77 MET A C 1
ATOM 609 O O . MET A 1 77 ? -1.902 -5.047 11.180 1.00 89.56 77 MET A O 1
ATOM 613 N N . VAL A 1 78 ? -2.378 -2.851 11.075 1.00 89.12 78 VAL A N 1
ATOM 614 C CA . VAL A 1 78 ? -2.332 -2.747 9.614 1.00 89.12 78 VAL A CA 1
ATOM 615 C C . VAL A 1 78 ? -1.058 -2.011 9.219 1.00 89.12 78 VAL A C 1
ATOM 617 O O . VAL A 1 78 ? -0.841 -0.872 9.633 1.00 89.12 78 VAL A O 1
ATOM 620 N N . PHE A 1 79 ? -0.216 -2.662 8.423 1.00 90.75 79 PHE A N 1
ATOM 621 C CA . PHE A 1 79 ? 1.024 -2.121 7.887 1.00 90.75 79 PHE A CA 1
ATOM 622 C C . PHE A 1 79 ? 0.874 -1.900 6.390 1.00 90.75 79 PHE A C 1
ATOM 624 O O . PHE A 1 79 ? 0.731 -2.859 5.639 1.00 90.75 79 PHE A O 1
ATOM 631 N N . MET A 1 80 ? 0.910 -0.636 5.969 1.00 87.94 80 MET A N 1
ATOM 632 C CA . MET A 1 80 ? 0.662 -0.259 4.577 1.00 87.94 80 MET A CA 1
ATOM 633 C C . MET A 1 80 ? 1.924 -0.175 3.707 1.00 87.94 80 MET A C 1
ATOM 635 O O . MET A 1 80 ? 1.810 -0.083 2.492 1.00 87.94 80 MET A O 1
ATOM 639 N N . GLY A 1 81 ? 3.128 -0.191 4.290 1.00 86.75 81 GLY A N 1
ATOM 640 C CA . GLY A 1 81 ? 4.349 0.093 3.525 1.00 86.75 81 GLY A CA 1
ATOM 641 C C . GLY A 1 81 ? 4.266 1.476 2.872 1.00 86.75 81 GLY A C 1
ATOM 642 O O . GLY A 1 81 ? 3.912 2.440 3.551 1.00 86.75 81 GLY A O 1
ATOM 643 N N . ASP A 1 82 ? 4.518 1.545 1.566 1.00 86.56 82 ASP A N 1
ATOM 644 C CA . ASP A 1 82 ? 4.339 2.753 0.754 1.00 86.56 82 ASP A CA 1
ATOM 645 C C . ASP A 1 82 ? 3.052 2.708 -0.090 1.00 86.56 82 ASP A C 1
ATOM 647 O O . ASP A 1 82 ? 2.949 3.376 -1.111 1.00 86.56 82 ASP A O 1
ATOM 651 N N . ALA A 1 83 ? 2.049 1.928 0.334 1.00 87.12 83 ALA A N 1
ATOM 652 C CA . ALA A 1 83 ? 0.773 1.818 -0.369 1.00 87.12 83 ALA A CA 1
ATOM 653 C C . ALA A 1 83 ? 0.112 3.183 -0.584 1.00 87.12 83 ALA A C 1
ATOM 655 O O . ALA A 1 83 ? 0.105 4.046 0.301 1.00 87.12 83 ALA A O 1
ATOM 656 N N . THR A 1 84 ? -0.486 3.336 -1.760 1.00 88.06 84 THR A N 1
ATOM 657 C CA . THR A 1 84 ? -1.138 4.565 -2.213 1.00 88.06 84 THR A CA 1
ATOM 658 C C . THR A 1 84 ? -2.660 4.419 -2.184 1.00 88.06 84 THR A C 1
ATOM 660 O O . THR A 1 84 ? -3.204 3.356 -1.866 1.00 88.06 84 THR A O 1
ATOM 663 N N . LYS A 1 85 ? -3.373 5.483 -2.563 1.00 87.69 85 LYS A N 1
ATOM 664 C CA . LYS A 1 85 ? -4.831 5.464 -2.767 1.00 87.69 85 LYS A CA 1
ATOM 665 C C . LYS A 1 85 ? -5.290 4.346 -3.716 1.00 87.69 85 LYS A C 1
ATOM 667 O O . LYS A 1 85 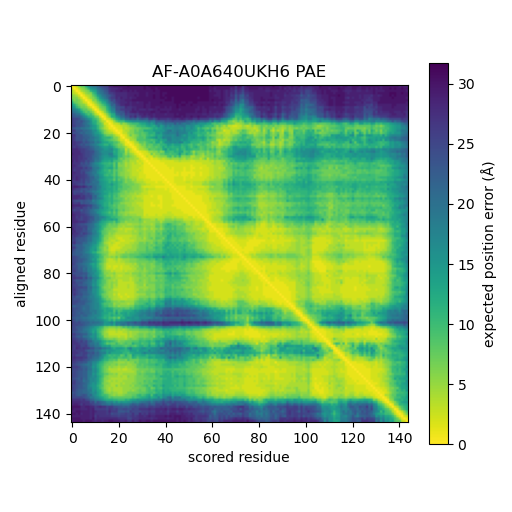? -6.333 3.749 -3.482 1.00 87.69 85 LYS A O 1
ATOM 672 N N . GLU A 1 86 ? -4.503 4.011 -4.742 1.00 86.25 86 GLU A N 1
ATOM 673 C CA . GLU A 1 86 ? -4.809 2.915 -5.667 1.00 86.25 86 GLU A CA 1
ATOM 674 C C . GLU A 1 86 ? -4.837 1.567 -4.934 1.00 86.25 86 GLU A C 1
ATOM 676 O O . GLU A 1 86 ? -5.706 0.734 -5.190 1.00 86.25 86 GLU A O 1
ATOM 681 N N . THR A 1 87 ? -3.921 1.365 -3.984 1.00 87.44 87 THR A N 1
ATOM 682 C CA . THR A 1 87 ? -3.904 0.175 -3.130 1.00 87.44 87 THR A CA 1
ATOM 683 C C . THR A 1 87 ? -5.113 0.138 -2.195 1.00 87.44 87 THR A C 1
ATOM 685 O O . THR A 1 87 ? -5.727 -0.914 -2.032 1.00 87.44 87 THR A O 1
ATOM 688 N N . GLU A 1 88 ? -5.487 1.274 -1.603 1.00 86.88 88 GLU A N 1
ATOM 689 C CA . GLU A 1 88 ? -6.673 1.383 -0.741 1.00 86.88 88 GLU A CA 1
ATOM 690 C C . GLU A 1 88 ? -7.954 1.050 -1.502 1.00 86.88 88 GLU A C 1
ATOM 692 O O . GLU A 1 88 ? -8.737 0.208 -1.060 1.00 86.88 88 GLU A O 1
ATOM 697 N N . ASP A 1 89 ? -8.149 1.666 -2.669 1.00 86.56 89 ASP A N 1
ATOM 698 C CA . ASP A 1 89 ? -9.314 1.432 -3.517 1.00 86.56 89 ASP A CA 1
ATOM 699 C C . ASP A 1 89 ? -9.369 -0.020 -4.005 1.00 86.56 89 ASP A C 1
ATOM 701 O O . ASP A 1 89 ? -10.448 -0.616 -4.018 1.00 86.56 89 ASP A O 1
ATOM 705 N N . PHE A 1 90 ? -8.223 -0.627 -4.330 1.00 85.38 90 PHE A N 1
ATOM 706 C CA . PHE A 1 90 ? -8.146 -2.049 -4.665 1.00 85.38 90 PHE A CA 1
ATOM 707 C C . PHE A 1 90 ? -8.597 -2.941 -3.503 1.00 85.38 90 PHE A C 1
ATOM 709 O O . PHE A 1 90 ? -9.397 -3.858 -3.710 1.00 85.38 90 PHE A O 1
ATOM 716 N N . ILE A 1 91 ? -8.127 -2.671 -2.279 1.00 82.31 91 ILE A N 1
ATOM 717 C CA . ILE A 1 91 ? -8.513 -3.445 -1.092 1.00 82.31 91 ILE A CA 1
ATOM 718 C C . ILE A 1 91 ? -10.016 -3.316 -0.839 1.00 82.31 91 ILE A C 1
ATOM 720 O O . ILE A 1 91 ? -10.706 -4.323 -0.670 1.00 82.31 91 ILE A O 1
ATOM 724 N N . LEU A 1 92 ? -10.532 -2.085 -0.864 1.00 81.38 92 LEU A N 1
ATOM 725 C CA . LEU A 1 92 ? -11.949 -1.806 -0.644 1.00 81.38 92 LEU A CA 1
ATOM 726 C C . LEU A 1 92 ? -12.841 -2.408 -1.734 1.00 81.38 92 LEU A C 1
ATOM 728 O O . LEU A 1 92 ? -13.929 -2.891 -1.430 1.00 81.38 92 LEU A O 1
ATOM 732 N N . GLY A 1 93 ? -12.401 -2.378 -2.992 1.00 79.88 93 GLY A N 1
ATOM 733 C CA . GLY A 1 93 ? -13.135 -2.953 -4.117 1.00 79.88 93 GLY A CA 1
ATOM 734 C C . GLY A 1 93 ? -13.139 -4.482 -4.114 1.00 79.88 93 GLY A C 1
ATOM 735 O O . GLY A 1 93 ? -14.147 -5.086 -4.468 1.00 79.88 93 GLY A O 1
ATOM 736 N N . THR A 1 94 ? -12.037 -5.106 -3.689 1.00 76.81 94 THR A N 1
ATOM 737 C CA . THR A 1 94 ? -11.867 -6.568 -3.735 1.00 76.81 94 THR A CA 1
ATOM 738 C C . THR A 1 94 ? -12.495 -7.268 -2.534 1.00 76.81 94 THR A C 1
ATOM 740 O O . THR A 1 94 ? -13.155 -8.293 -2.697 1.00 76.81 94 THR A O 1
ATOM 743 N N . TRP A 1 95 ? -12.305 -6.732 -1.325 1.00 68.19 95 TRP A N 1
ATOM 744 C CA . TRP A 1 95 ? -12.743 -7.387 -0.084 1.00 68.19 95 TRP A CA 1
ATOM 745 C C . TRP A 1 95 ? -13.832 -6.626 0.673 1.00 68.19 95 TRP A C 1
ATOM 747 O O . TRP A 1 95 ? -14.304 -7.104 1.704 1.00 68.19 95 TRP A O 1
ATOM 757 N N . GLY A 1 96 ? -14.261 -5.462 0.179 1.00 68.44 96 GLY A N 1
ATOM 758 C CA . GLY A 1 96 ? -15.179 -4.593 0.906 1.00 68.44 96 GLY A CA 1
ATOM 759 C C . GLY A 1 96 ? -14.509 -3.932 2.112 1.00 68.44 96 GLY A C 1
ATOM 760 O O . GLY A 1 96 ? -13.287 -3.812 2.188 1.00 68.44 96 GLY A O 1
ATOM 761 N N . ALA A 1 97 ? -15.318 -3.477 3.071 1.00 63.91 97 ALA A N 1
ATOM 762 C CA . ALA A 1 97 ? -14.795 -2.981 4.337 1.00 63.91 97 ALA A CA 1
ATOM 763 C C . ALA A 1 97 ? -14.192 -4.161 5.121 1.00 63.91 97 ALA A C 1
ATOM 765 O O . ALA A 1 97 ? -14.957 -5.048 5.510 1.00 63.91 97 ALA A O 1
ATOM 766 N N . PRO A 1 98 ? -12.869 -4.212 5.371 1.00 63.25 98 PRO A N 1
ATOM 767 C CA . PRO A 1 98 ? -12.299 -5.296 6.155 1.00 63.25 98 PRO A CA 1
ATOM 768 C C . PRO A 1 98 ? -12.968 -5.348 7.533 1.00 63.25 98 PRO A C 1
ATOM 770 O O . PRO A 1 98 ? -12.957 -4.373 8.287 1.00 63.25 98 PRO A O 1
ATOM 773 N N . GLY A 1 99 ? -13.574 -6.496 7.845 1.00 59.72 99 GLY A N 1
ATOM 774 C CA . GLY A 1 99 ? -14.240 -6.777 9.117 1.00 59.72 99 GLY A CA 1
ATOM 775 C C . GLY A 1 99 ? -13.234 -6.993 10.243 1.00 59.72 99 GLY A C 1
ATOM 776 O O . GLY A 1 99 ? -13.188 -8.066 10.837 1.00 59.72 99 GLY A O 1
ATOM 777 N N . PHE A 1 100 ? -12.381 -6.004 10.503 1.00 65.50 100 PHE A N 1
ATOM 778 C CA . PHE A 1 100 ? -11.415 -6.077 11.587 1.00 65.50 100 PHE A CA 1
ATOM 779 C C . PHE A 1 100 ? -12.145 -6.087 12.937 1.00 65.50 100 PHE A C 1
ATOM 781 O O . PHE A 1 100 ? -13.067 -5.287 13.128 1.00 65.50 100 PHE A O 1
ATOM 788 N N . PRO A 1 101 ? -11.751 -6.953 13.893 1.00 58.94 101 PRO A N 1
ATOM 789 C CA . PRO A 1 101 ? -12.326 -6.936 15.231 1.00 58.94 101 PRO A CA 1
ATOM 790 C C . PRO A 1 101 ? -12.176 -5.534 15.838 1.00 58.94 101 PRO A C 1
ATOM 792 O O . PRO A 1 101 ? -11.076 -5.006 16.002 1.00 58.94 101 PRO A O 1
ATOM 795 N N . ALA A 1 102 ? -13.322 -4.912 16.115 1.00 54.72 102 ALA A N 1
ATOM 796 C CA . ALA A 1 102 ? -13.500 -3.461 16.175 1.00 54.72 102 ALA A CA 1
ATOM 797 C C . ALA A 1 102 ? -12.826 -2.739 17.361 1.00 54.72 102 ALA A C 1
ATOM 799 O O . ALA A 1 102 ? -12.957 -1.524 17.486 1.00 54.72 102 ALA A O 1
ATOM 800 N N . ALA A 1 103 ? -12.142 -3.445 18.264 1.00 64.06 103 ALA A N 1
ATOM 801 C CA . ALA A 1 103 ? -11.816 -2.880 19.572 1.00 64.06 103 ALA A CA 1
ATOM 802 C C . ALA A 1 103 ? -10.453 -2.170 19.649 1.00 64.06 103 ALA A C 1
ATOM 804 O O . ALA A 1 103 ? -10.305 -1.241 20.449 1.00 64.06 103 ALA A O 1
ATOM 805 N N . ASP A 1 104 ? -9.444 -2.571 18.862 1.00 80.56 104 ASP A N 1
ATOM 806 C CA . ASP A 1 104 ? -8.134 -1.913 18.930 1.00 80.56 104 ASP A CA 1
ATOM 807 C C . ASP A 1 104 ? -7.258 -2.084 17.681 1.00 80.56 104 ASP A C 1
ATOM 809 O O . ASP A 1 104 ? -6.323 -2.892 17.648 1.00 80.56 104 ASP A O 1
ATOM 813 N N . LEU A 1 105 ? -7.557 -1.283 16.657 1.00 87.81 105 LEU A N 1
ATOM 814 C CA . LEU A 1 105 ? -6.765 -1.204 15.435 1.00 87.81 105 LEU A CA 1
ATOM 815 C C . LEU A 1 105 ? -5.687 -0.117 15.549 1.00 87.81 105 LEU A C 1
ATOM 817 O O . LEU A 1 105 ? -5.986 1.038 15.869 1.00 87.81 105 LEU A O 1
ATOM 821 N N . THR A 1 106 ? -4.438 -0.466 15.230 1.00 90.19 106 THR A N 1
ATOM 822 C CA . THR A 1 106 ? -3.389 0.517 14.917 1.00 90.19 106 THR A CA 1
ATOM 823 C C . THR A 1 106 ? -3.045 0.454 13.435 1.00 90.19 106 THR A C 1
ATOM 825 O O . THR A 1 106 ? -2.865 -0.625 12.875 1.00 90.19 106 THR A O 1
ATOM 828 N N . LEU A 1 107 ? -2.963 1.620 12.806 1.00 89.88 107 LEU A N 1
ATOM 829 C CA . LEU A 1 107 ? -2.656 1.763 11.390 1.00 89.88 107 LEU A CA 1
ATOM 830 C C . LEU A 1 107 ? -1.291 2.430 11.246 1.00 89.88 107 LEU A C 1
ATOM 832 O O . LEU A 1 107 ? -1.115 3.582 11.647 1.00 89.88 107 LEU A O 1
ATOM 836 N N . LYS A 1 108 ? -0.334 1.718 10.649 1.00 89.38 108 LYS A N 1
ATOM 83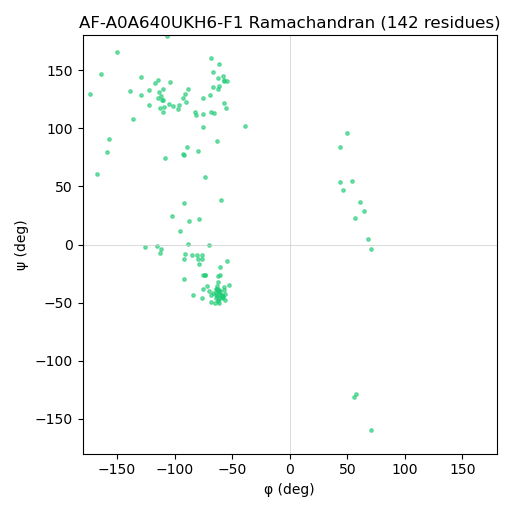7 C CA . LYS A 1 108 ? 0.860 2.339 10.081 1.00 89.38 108 LYS A CA 1
ATOM 838 C C . LYS A 1 108 ? 0.488 2.882 8.706 1.00 89.38 108 LYS A C 1
ATOM 840 O O . LYS A 1 108 ? 0.219 2.101 7.795 1.00 89.38 108 LYS A O 1
ATOM 845 N N . MET A 1 109 ? 0.477 4.205 8.602 1.00 85.00 109 MET A N 1
ATOM 846 C CA . MET A 1 109 ? 0.070 4.942 7.408 1.00 85.00 109 MET A CA 1
ATOM 847 C C . MET A 1 109 ? 0.990 4.620 6.229 1.00 85.00 109 MET A C 1
ATOM 849 O O . MET A 1 109 ? 2.197 4.428 6.420 1.00 85.00 109 MET A O 1
ATOM 853 N N . GLY A 1 110 ? 0.403 4.543 5.035 1.00 80.38 110 GLY A N 1
ATOM 854 C CA . GLY A 1 110 ? 1.140 4.343 3.791 1.00 80.38 110 GLY A CA 1
ATOM 855 C C . GLY A 1 110 ? 2.009 5.552 3.476 1.00 80.38 110 GLY A C 1
ATOM 856 O O . GLY A 1 110 ? 1.662 6.664 3.865 1.00 80.38 110 GLY A O 1
ATOM 857 N N . HIS A 1 111 ? 3.148 5.328 2.824 1.00 79.44 111 HIS A N 1
ATOM 858 C CA . HIS A 1 111 ? 3.940 6.342 2.115 1.00 79.44 111 HIS A CA 1
ATOM 859 C C . HIS A 1 111 ? 4.159 7.634 2.919 1.00 79.44 111 HIS A C 1
ATOM 861 O O . HIS A 1 111 ? 3.945 8.748 2.438 1.00 79.44 111 HIS A O 1
ATOM 867 N N . GLN A 1 112 ? 4.539 7.466 4.191 1.00 78.00 112 GLN A N 1
ATOM 868 C CA . GLN A 1 112 ? 4.793 8.554 5.146 1.00 78.00 112 GLN A CA 1
ATOM 869 C C . GLN A 1 112 ? 3.609 9.513 5.362 1.00 78.00 112 GLN A C 1
ATOM 871 O O . GLN A 1 112 ? 3.806 10.630 5.829 1.00 78.00 112 GLN A O 1
ATOM 876 N N . SER A 1 113 ? 2.380 9.077 5.081 1.00 61.03 113 SER A N 1
ATOM 877 C CA . SER A 1 113 ? 1.183 9.919 5.102 1.00 61.03 113 SER A CA 1
ATOM 878 C C . SER A 1 113 ? 1.236 11.085 4.103 1.00 61.03 113 SER A C 1
ATOM 880 O O . SER A 1 113 ? 0.762 12.181 4.405 1.00 61.03 113 SER A O 1
ATOM 882 N N . SER A 1 114 ? 1.822 10.867 2.923 1.00 64.25 114 SER A N 1
ATOM 883 C CA . SER A 1 114 ? 1.741 11.824 1.812 1.00 64.25 114 SER A CA 1
ATOM 884 C C . SER A 1 114 ? 0.318 11.919 1.249 1.00 64.25 114 SER A C 1
ATOM 886 O O . SER A 1 114 ? -0.451 10.964 1.366 1.00 64.25 114 SER A O 1
ATOM 888 N N . ASP A 1 115 ? 0.006 13.007 0.534 1.00 69.06 115 ASP A N 1
ATOM 889 C CA . ASP A 1 115 ? -1.282 13.237 -0.159 1.00 69.06 115 ASP A CA 1
ATOM 890 C C . ASP A 1 115 ? -1.682 12.108 -1.134 1.00 69.06 115 ASP A C 1
ATOM 892 O O . ASP A 1 115 ? -2.824 12.027 -1.589 1.00 69.06 115 ASP A O 1
ATOM 896 N N . THR A 1 116 ? -0.739 11.228 -1.479 1.00 70.00 116 THR A N 1
ATOM 897 C CA . THR A 1 116 ? -0.956 10.072 -2.359 1.00 70.00 116 THR A CA 1
ATOM 898 C C . THR A 1 116 ? -1.411 8.809 -1.620 1.00 70.00 116 THR A C 1
ATOM 900 O O . THR A 1 116 ? -1.632 7.778 -2.253 1.00 70.00 116 THR A O 1
ATOM 903 N N . SER A 1 117 ? -1.569 8.867 -0.295 1.00 75.50 117 SER A N 1
ATOM 904 C CA . SER A 1 117 ? -1.808 7.714 0.578 1.00 75.50 117 SER A CA 1
ATOM 905 C C . SER A 1 117 ? -2.633 8.080 1.814 1.00 75.50 117 SER A C 1
ATOM 907 O O . SER A 1 117 ? -2.757 9.242 2.184 1.00 75.50 117 SER A O 1
ATOM 909 N N . SER A 1 118 ? -3.150 7.068 2.499 1.00 79.25 118 SER A N 1
ATOM 910 C CA . SER A 1 118 ? -3.937 7.169 3.728 1.00 79.25 118 SER A CA 1
ATOM 911 C C . SER A 1 118 ? -5.139 8.107 3.612 1.00 79.25 118 SER A C 1
ATOM 913 O O . SER A 1 118 ? -5.301 9.036 4.407 1.00 79.25 118 SER A O 1
ATOM 915 N N . THR A 1 119 ? -5.993 7.866 2.615 1.00 82.94 119 THR A N 1
ATOM 916 C CA . THR A 1 119 ? -7.125 8.753 2.316 1.00 82.94 119 THR A CA 1
ATOM 917 C C . THR A 1 119 ? -8.116 8.862 3.481 1.00 82.94 119 THR A C 1
ATOM 919 O O . THR A 1 119 ? -8.271 7.958 4.306 1.00 82.94 119 THR A O 1
ATOM 922 N N . GLU A 1 120 ? -8.868 9.967 3.533 1.00 85.44 120 GLU A N 1
ATOM 923 C CA . GLU A 1 120 ? -9.887 10.172 4.571 1.00 85.44 120 GLU A CA 1
ATOM 924 C C . GLU A 1 120 ? -10.925 9.034 4.587 1.00 85.44 120 GLU A C 1
ATOM 926 O O . GLU A 1 120 ? -11.331 8.564 5.652 1.00 85.44 120 GLU A O 1
ATOM 931 N N . ARG A 1 121 ? -11.317 8.547 3.401 1.00 85.00 121 ARG A N 1
ATOM 932 C CA . ARG A 1 121 ? -12.226 7.404 3.237 1.00 85.00 121 ARG A CA 1
ATOM 933 C C . ARG A 1 121 ? -11.666 6.151 3.906 1.00 85.00 121 ARG A C 1
ATOM 935 O O . ARG A 1 121 ? -12.394 5.482 4.638 1.00 85.00 121 ARG A O 1
ATOM 942 N N . TRP A 1 122 ? -10.388 5.859 3.681 1.00 85.69 122 TRP A N 1
ATOM 943 C CA . TRP A 1 122 ? -9.700 4.713 4.263 1.00 85.69 122 TRP A CA 1
ATOM 944 C C . TRP A 1 122 ? -9.640 4.795 5.793 1.00 85.69 122 TRP A C 1
ATOM 946 O O . TRP A 1 122 ? -10.058 3.865 6.487 1.00 85.69 122 TRP A O 1
ATOM 956 N N . ILE A 1 123 ? -9.232 5.943 6.341 1.00 85.38 123 ILE A N 1
ATOM 957 C CA . ILE A 1 123 ? -9.145 6.155 7.795 1.00 85.38 123 ILE A CA 1
ATOM 958 C C . ILE A 1 123 ? -10.529 6.063 8.455 1.00 85.38 123 ILE A C 1
ATOM 960 O O . ILE A 1 123 ? -10.678 5.399 9.483 1.00 85.38 123 ILE A O 1
ATOM 964 N N . LYS A 1 124 ? -11.559 6.687 7.865 1.00 85.69 124 LYS A N 1
ATOM 965 C CA . LYS A 1 124 ? -12.941 6.645 8.380 1.00 85.69 124 LYS A CA 1
ATOM 966 C C . LYS A 1 124 ? -13.520 5.236 8.399 1.00 85.69 124 LYS A C 1
ATOM 968 O O . LYS A 1 124 ? -14.339 4.932 9.267 1.00 85.69 124 LYS A O 1
ATOM 973 N N . LEU A 1 125 ? -13.119 4.400 7.447 1.00 83.19 125 LEU A N 1
ATOM 974 C CA . LEU A 1 125 ? -13.567 3.019 7.364 1.00 83.19 125 LEU A CA 1
ATOM 975 C C . LEU A 1 125 ? -12.869 2.147 8.411 1.00 83.19 125 LEU A C 1
ATOM 977 O O . LEU A 1 125 ? -13.540 1.399 9.117 1.00 83.19 125 LEU A O 1
ATOM 981 N N . LEU A 1 126 ? -11.547 2.281 8.551 1.00 82.44 126 LEU A N 1
ATOM 982 C CA . LEU A 1 126 ? -10.764 1.493 9.506 1.00 82.44 126 LEU A CA 1
ATOM 983 C C . LEU A 1 126 ? -10.962 1.912 10.966 1.00 82.44 126 LEU A C 1
ATOM 985 O O . LEU A 1 126 ? -10.740 1.098 11.860 1.00 82.44 126 LEU A O 1
ATOM 989 N N . LYS A 1 127 ? -11.331 3.176 11.212 1.00 86.25 127 LYS A N 1
ATOM 990 C CA . LYS A 1 127 ? -11.483 3.777 12.550 1.00 86.25 127 LYS A CA 1
ATOM 991 C C . LYS A 1 127 ? -10.327 3.408 13.503 1.00 86.25 127 LYS A C 1
ATOM 993 O O . LYS A 1 127 ? -10.573 2.894 14.597 1.00 86.25 127 LYS A O 1
ATOM 998 N N . PRO A 1 128 ? -9.059 3.636 13.104 1.00 87.06 128 PRO A N 1
ATOM 999 C CA . PRO A 1 128 ? -7.911 3.267 13.921 1.00 87.06 128 PRO A CA 1
ATOM 1000 C C . PRO A 1 128 ? -7.937 4.004 15.261 1.00 87.06 128 PRO A C 1
ATOM 1002 O O . PRO A 1 128 ? -8.139 5.216 15.312 1.00 87.06 128 PRO A O 1
ATOM 1005 N N . LYS A 1 129 ? -7.644 3.292 16.353 1.00 89.50 129 LYS A N 1
ATOM 1006 C CA . LYS A 1 129 ? -7.427 3.908 17.671 1.00 89.50 129 LYS A CA 1
ATOM 1007 C C . LYS A 1 129 ? -6.077 4.619 17.742 1.00 89.50 129 LYS A C 1
ATOM 1009 O O . LYS A 1 129 ? -5.885 5.531 18.542 1.00 89.50 129 LYS A O 1
ATOM 1014 N N . ARG A 1 130 ? -5.119 4.161 16.934 1.00 89.19 130 ARG A N 1
ATOM 1015 C CA . ARG A 1 130 ? -3.756 4.690 16.870 1.00 89.19 130 ARG A CA 1
ATOM 1016 C C . ARG A 1 130 ? -3.297 4.775 15.421 1.00 89.19 130 ARG A C 1
ATOM 1018 O O . ARG A 1 130 ? -3.398 3.799 14.680 1.00 89.19 130 ARG A O 1
ATOM 1025 N N . LEU A 1 131 ? -2.747 5.925 15.057 1.00 88.94 131 LEU A N 1
ATOM 1026 C CA . LEU A 1 131 ? -2.044 6.142 13.798 1.00 88.94 131 LEU A CA 1
ATOM 1027 C C . LEU A 1 131 ? -0.543 6.166 14.071 1.00 88.94 131 LEU A C 1
ATOM 1029 O O . LEU A 1 131 ? -0.091 6.715 15.076 1.00 88.94 131 LEU A O 1
ATOM 1033 N N . THR A 1 132 ? 0.240 5.557 13.193 1.00 86.75 132 THR A N 1
ATOM 1034 C CA . THR A 1 132 ? 1.701 5.604 13.249 1.00 86.75 132 THR A CA 1
ATOM 1035 C C . THR A 1 132 ? 2.236 6.013 11.890 1.00 86.75 132 THR A C 1
ATOM 1037 O O . THR A 1 132 ? 1.886 5.420 10.872 1.00 86.75 132 THR A O 1
ATOM 1040 N N . ILE A 1 133 ? 3.105 7.018 11.884 1.00 84.00 133 ILE A N 1
ATOM 1041 C CA . ILE A 1 133 ? 3.764 7.524 10.683 1.00 84.00 133 ILE A CA 1
ATOM 1042 C C . ILE A 1 133 ? 5.248 7.222 10.830 1.00 84.00 133 ILE A C 1
ATOM 1044 O O . ILE A 1 133 ? 5.866 7.561 11.837 1.00 84.00 133 ILE A O 1
ATOM 1048 N N . SER A 1 134 ? 5.816 6.556 9.831 1.00 79.44 134 SER A N 1
ATOM 1049 C CA . SER A 1 134 ? 7.252 6.301 9.764 1.00 79.44 134 SER A CA 1
ATOM 1050 C C . SER A 1 134 ? 7.913 7.434 8.986 1.00 79.44 134 SER A C 1
ATOM 1052 O O . SER A 1 134 ? 8.222 7.263 7.813 1.00 79.44 134 SER A O 1
ATOM 1054 N N . SER A 1 135 ? 8.084 8.590 9.627 1.00 72.19 135 SER A N 1
ATOM 1055 C CA . SER A 1 135 ? 8.742 9.760 9.036 1.00 72.19 135 SER A CA 1
ATOM 1056 C C . SER A 1 135 ? 9.835 10.298 9.959 1.00 72.19 135 SER A C 1
ATOM 1058 O O . SER A 1 135 ? 9.696 10.280 11.183 1.00 72.19 135 SER A O 1
ATOM 1060 N N . GLY A 1 136 ? 10.925 10.786 9.362 1.00 58.38 136 GLY A N 1
ATOM 1061 C CA . GLY A 1 136 ? 11.958 11.556 10.063 1.00 58.38 136 GLY A CA 1
ATOM 1062 C C . GLY A 1 136 ? 11.539 13.002 10.358 1.00 58.38 136 GLY A C 1
ATOM 1063 O O . GLY A 1 136 ? 12.224 13.699 11.102 1.00 58.38 136 GLY A O 1
ATOM 1064 N N . THR A 1 137 ? 10.413 13.453 9.801 1.00 54.62 137 THR A N 1
ATOM 1065 C CA . THR A 1 137 ? 9.833 14.783 10.009 1.00 54.62 137 THR A CA 1
ATOM 1066 C C . THR A 1 137 ? 8.494 14.669 10.740 1.00 54.62 137 THR A C 1
ATOM 1068 O O . THR A 1 137 ? 7.712 13.746 10.524 1.00 54.62 137 THR A O 1
ATOM 1071 N N . LYS A 1 138 ? 8.219 15.610 11.652 1.00 48.75 138 LYS A N 1
ATOM 1072 C CA . LYS A 1 138 ? 7.004 15.634 12.492 1.00 48.75 138 LYS A CA 1
ATOM 1073 C C . LYS A 1 138 ? 5.750 16.157 11.763 1.00 48.75 138 LYS A C 1
ATOM 1075 O O . LYS A 1 138 ? 4.838 16.638 12.428 1.00 48.75 138 LYS A O 1
ATOM 1080 N N . SER A 1 139 ? 5.689 16.122 10.434 1.00 49.44 139 SER A N 1
ATOM 1081 C CA . SER A 1 139 ? 4.623 16.792 9.677 1.00 49.44 139 SER A CA 1
ATOM 1082 C C . SER A 1 139 ? 3.672 15.803 9.003 1.00 49.44 139 SER A C 1
ATOM 1084 O O . SER A 1 139 ? 4.077 14.961 8.208 1.00 49.44 139 SER A O 1
ATOM 1086 N N . PHE A 1 140 ? 2.388 15.959 9.316 1.00 51.28 140 PHE A N 1
ATOM 1087 C CA . PHE A 1 140 ? 1.246 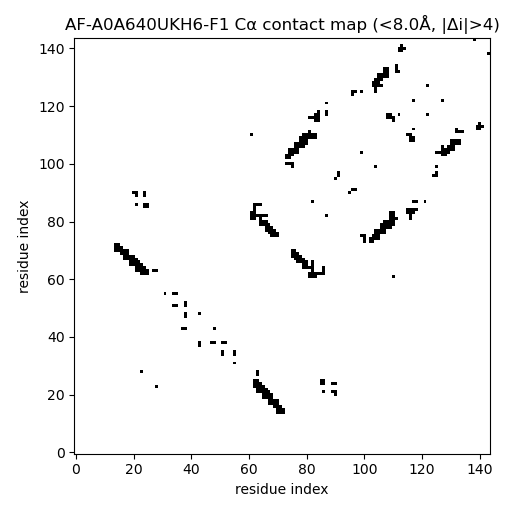15.466 8.548 1.00 51.28 140 PHE A CA 1
ATOM 1088 C C . PHE A 1 140 ? 0.887 16.562 7.523 1.00 51.28 140 PHE A C 1
ATOM 1090 O O . PHE A 1 140 ? 0.856 17.729 7.907 1.00 51.28 140 PHE A O 1
ATOM 1097 N N . ASN A 1 141 ? 0.661 16.233 6.245 1.00 48.78 141 ASN A N 1
ATOM 1098 C CA . ASN A 1 141 ? 0.307 17.186 5.167 1.00 48.78 141 ASN A CA 1
ATOM 1099 C C . ASN A 1 141 ? 1.351 18.261 4.778 1.00 48.78 141 ASN A C 1
ATOM 1101 O O . ASN A 1 141 ? 0.989 19.335 4.304 1.00 48.78 141 ASN A O 1
ATOM 1105 N N . GLY A 1 142 ? 2.653 18.008 4.935 1.00 41.81 142 GLY A N 1
ATOM 1106 C CA . GLY A 1 142 ? 3.679 18.806 4.238 1.00 41.81 142 GLY A CA 1
ATOM 1107 C C . GLY A 1 142 ? 3.847 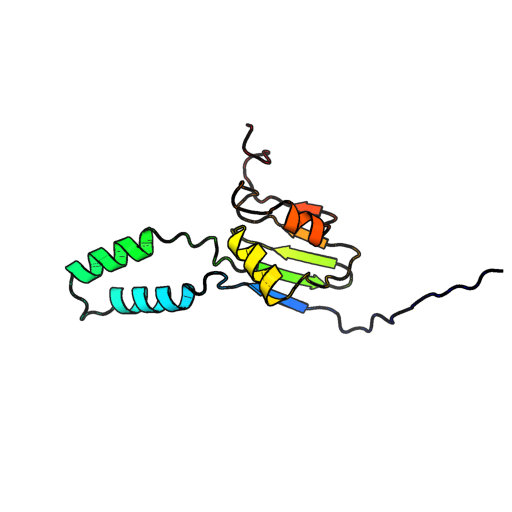20.281 4.646 1.00 41.81 142 GLY A C 1
ATOM 1108 O O . GLY A 1 142 ? 4.678 20.961 4.054 1.00 41.81 142 GLY A O 1
ATOM 1109 N N . SER A 1 143 ? 3.148 20.793 5.659 1.00 34.66 143 SER A N 1
ATOM 1110 C CA . SER A 1 143 ? 3.419 22.129 6.207 1.00 34.66 143 SER A CA 1
ATOM 1111 C C . SER A 1 143 ? 4.468 22.038 7.320 1.00 34.66 143 SER A C 1
ATOM 1113 O O . SER A 1 143 ? 4.127 21.898 8.498 1.00 34.66 143 SER A O 1
ATOM 1115 N N . GLY A 1 144 ? 5.739 22.024 6.917 1.00 34.12 144 GLY A N 1
ATOM 1116 C CA . GLY A 1 144 ? 6.879 22.359 7.775 1.00 34.12 144 GLY A CA 1
ATOM 1117 C C . GLY A 1 144 ? 7.243 23.830 7.645 1.00 34.12 144 GLY A C 1
ATOM 1118 O O . GLY A 1 144 ? 6.989 24.392 6.556 1.00 34.12 144 GLY A O 1
#

Mean predicted aligned error: 11.38 Å

Secondary structure (DSSP, 8-state):
------------TT-EEEEEEES-TTSHHHHHHHHHHHHH-TTS-HHHHHHHHHHHHH---GGG--EEEEEETTEEEEE-TT--HHHHHHHHHHH-S----TT-EEEE-GGGG-TTSS-HHHHHHH--SEEE---SS--STT--

Nearest PDB structures (foldseek):
  8u00-assembly2_B  TM=5.585E-01  e=3.361E+00  Caulobacter vibrioides CB15
  6xmv-assembly1_A  TM=3.360E-01  e=8.650E-01  Neisseria gonorrhoeae FA 1090
  5acq-assembly1_B  TM=4.492E-01  e=4.302E+00  Pseudomonas aeruginosa
  5n55-assembly1_A  TM=3.391E-01  e=1.814E+00  Klebsiella pneumoniae

InterPro domains:
  IPR036866 Ribonuclease Z/Hydroxyacylglutathione hydrolase-like [G3DSA:3.60.15.10] (9-143)
  IPR036866 Ribonuclease Z/Hydroxyacylglutathione hydrolase-like [SSF56281] (58-137)